Protein AF-A0A957SZI8-F1 (afdb_monomer_lite)

Secondary structure (DSSP, 8-state):
-----EEEEEEESSSTT-S-THHHHHHTT-EEEEEEEEEESSSS-EEEEEEEEEEEE-TTSPEEEEEEEEEEE-SSTT--GGG-EEEEEEEE---SSHHHHHHHHHHHHHHHHH-S--PPPPP-

Structure (mmCIF, N/CA/C/O backbone):
data_AF-A0A957SZI8-F1
#
_entry.id   AF-A0A957SZI8-F1
#
loop_
_atom_site.group_PDB
_atom_site.id
_atom_site.type_symbol
_atom_site.label_atom_id
_atom_site.label_alt_id
_atom_site.label_comp_id
_atom_site.label_asym_id
_atom_site.label_entity_id
_atom_site.label_seq_id
_atom_site.pdbx_PDB_ins_code
_atom_site.Cartn_x
_atom_site.Cartn_y
_atom_site.Cartn_z
_atom_site.occupancy
_atom_site.B_iso_or_equiv
_atom_site.auth_seq_id
_atom_site.auth_comp_id
_atom_site.auth_asym_id
_atom_site.auth_atom_id
_atom_site.pdbx_PDB_model_num
ATOM 1 N N . SER A 1 1 ? -10.529 20.503 0.830 1.00 52.84 1 SER A N 1
ATOM 2 C CA . SER A 1 1 ? -10.240 19.179 0.240 1.00 52.84 1 SER A CA 1
ATOM 3 C C . SER A 1 1 ? -10.681 18.130 1.240 1.00 52.84 1 SER A C 1
ATOM 5 O O . SER A 1 1 ? -10.492 18.381 2.422 1.00 52.84 1 SER A O 1
ATOM 7 N N . GLY A 1 2 ? -11.320 17.039 0.815 1.00 77.50 2 GLY A N 1
ATOM 8 C CA . GLY A 1 2 ? -11.700 15.944 1.721 1.00 77.50 2 GLY A CA 1
ATOM 9 C C . GLY A 1 2 ? -10.587 14.904 1.853 1.00 77.50 2 GLY A C 1
ATOM 10 O O . GLY A 1 2 ? -9.732 14.819 0.972 1.00 77.50 2 GLY A O 1
ATOM 11 N N . GLU A 1 3 ? -10.612 14.130 2.934 1.00 85.00 3 GLU A N 1
ATOM 12 C CA . GLU A 1 3 ? -9.768 12.943 3.099 1.00 85.00 3 GLU A CA 1
ATOM 13 C C . GLU A 1 3 ? -10.316 11.785 2.257 1.00 85.00 3 GLU A C 1
ATOM 15 O O . GLU A 1 3 ? -11.531 11.635 2.110 1.00 85.00 3 GLU A O 1
ATOM 20 N N . TYR A 1 4 ? -9.428 10.982 1.673 1.00 90.94 4 TYR A N 1
ATOM 21 C CA . TYR A 1 4 ? -9.805 9.855 0.825 1.00 90.94 4 TYR A CA 1
ATOM 22 C C . TYR A 1 4 ? -8.779 8.723 0.914 1.00 90.94 4 TYR A C 1
ATOM 24 O O . TYR A 1 4 ? -7.578 8.956 1.052 1.00 90.94 4 TYR A O 1
ATOM 32 N N . ILE A 1 5 ? -9.266 7.491 0.768 1.00 95.12 5 ILE A N 1
ATOM 33 C CA . ILE A 1 5 ? -8.459 6.282 0.587 1.00 95.12 5 ILE A CA 1
ATOM 34 C C . ILE A 1 5 ? -8.881 5.654 -0.740 1.00 95.12 5 ILE A C 1
ATOM 36 O O . ILE A 1 5 ? -10.071 5.476 -1.004 1.00 95.12 5 ILE A O 1
ATOM 40 N N . TRP A 1 6 ? -7.908 5.304 -1.574 1.00 96.31 6 TRP A N 1
ATOM 41 C CA . TRP A 1 6 ? -8.126 4.566 -2.813 1.00 96.31 6 TRP A CA 1
ATOM 42 C C . TRP A 1 6 ? -7.927 3.075 -2.574 1.00 96.31 6 TRP A C 1
ATOM 44 O O . TRP A 1 6 ? -6.847 2.669 -2.154 1.00 96.31 6 TRP A O 1
ATOM 54 N N . LEU A 1 7 ? -8.938 2.265 -2.893 1.00 96.19 7 LEU A N 1
ATOM 55 C CA . LEU A 1 7 ? -8.818 0.811 -2.980 1.00 96.19 7 LEU A CA 1
ATOM 56 C C . LEU A 1 7 ? -8.615 0.406 -4.442 1.00 96.19 7 LEU A C 1
ATOM 58 O O . LEU A 1 7 ? -9.491 0.626 -5.279 1.00 96.19 7 LEU A O 1
ATOM 62 N N . SER A 1 8 ? -7.492 -0.244 -4.729 1.00 94.44 8 SER A N 1
ATOM 63 C CA . SER A 1 8 ? -7.217 -0.859 -6.029 1.00 94.44 8 SER A CA 1
ATOM 64 C C . SER A 1 8 ? -7.128 -2.369 -5.874 1.00 94.44 8 SER A C 1
ATOM 66 O O . SER A 1 8 ? -6.430 -2.849 -4.986 1.00 94.44 8 SER A O 1
ATOM 68 N N . MET A 1 9 ? -7.797 -3.119 -6.751 1.00 94.44 9 MET A N 1
ATOM 69 C CA . MET A 1 9 ? -7.810 -4.585 -6.746 1.00 94.44 9 MET A CA 1
ATOM 70 C C . MET A 1 9 ? -7.471 -5.128 -8.132 1.00 94.44 9 MET A C 1
ATOM 72 O O . MET A 1 9 ? -8.033 -4.693 -9.135 1.00 94.44 9 MET A O 1
ATOM 76 N N . ILE A 1 10 ? -6.565 -6.098 -8.183 1.00 91.88 10 ILE A N 1
ATOM 77 C CA . ILE A 1 10 ? -6.091 -6.746 -9.403 1.00 91.88 10 ILE A CA 1
ATOM 78 C C . ILE A 1 10 ? -6.113 -8.253 -9.166 1.00 91.88 10 ILE A C 1
ATOM 80 O O . ILE A 1 10 ? -5.428 -8.761 -8.283 1.00 91.88 10 ILE A O 1
ATOM 84 N N . GLY A 1 11 ? -6.898 -8.971 -9.964 1.00 93.69 11 GLY A N 1
ATOM 85 C CA . GLY A 1 11 ? -6.934 -10.431 -9.976 1.00 93.69 11 GLY A CA 1
ATOM 86 C C . GLY A 1 11 ? -6.268 -10.983 -11.231 1.00 93.69 11 GLY A C 1
ATOM 87 O O . GLY A 1 11 ? -6.378 -10.397 -12.308 1.00 93.69 11 GLY A O 1
ATOM 88 N N . GLY A 1 12 ? -5.589 -12.120 -11.121 1.00 92.12 12 GLY A N 1
ATOM 89 C CA . GLY A 1 12 ? -4.927 -12.723 -12.274 1.00 92.12 12 GLY A CA 1
ATOM 90 C C . GLY A 1 12 ? -4.367 -14.110 -12.003 1.00 92.12 12 GLY A C 1
ATOM 91 O O . GLY A 1 12 ? -4.424 -14.611 -10.885 1.00 92.12 12 GLY A O 1
ATOM 92 N N . ARG A 1 13 ? -3.834 -14.732 -13.060 1.00 91.62 13 ARG A N 1
ATOM 93 C CA . ARG A 1 13 ? -3.179 -16.057 -13.027 1.00 91.62 13 ARG A CA 1
ATOM 94 C C . ARG A 1 13 ? -1.748 -16.047 -13.584 1.00 91.62 13 ARG A C 1
ATOM 96 O O . ARG A 1 13 ? -1.158 -17.092 -13.832 1.00 91.62 13 ARG A O 1
ATOM 103 N N . SER A 1 14 ? -1.198 -14.860 -13.825 1.00 84.06 14 SER A N 1
ATOM 104 C CA . SER A 1 14 ? 0.147 -14.635 -14.369 1.00 84.06 14 SER A CA 1
ATOM 105 C C . SER A 1 14 ? 0.928 -13.717 -13.443 1.00 84.06 14 SER A C 1
ATOM 107 O O . SER A 1 14 ? 0.315 -12.831 -12.865 1.00 84.06 14 SER A O 1
ATOM 109 N N . SER A 1 15 ? 2.252 -13.843 -13.367 1.00 76.44 15 SER A N 1
ATOM 110 C CA . SER A 1 15 ? 3.100 -13.056 -12.453 1.00 76.44 15 SER A CA 1
ATOM 111 C C . SER A 1 15 ? 3.264 -11.574 -12.808 1.00 76.44 15 SER A C 1
ATOM 113 O O . SER A 1 15 ? 3.593 -10.791 -11.928 1.00 76.44 15 SER A O 1
ATOM 115 N N . GLN A 1 16 ? 3.047 -11.175 -14.066 1.00 75.56 16 GLN A N 1
ATOM 116 C CA . GLN A 1 16 ? 3.336 -9.820 -14.569 1.00 75.56 16 GLN A CA 1
ATOM 117 C C . GLN A 1 16 ? 2.833 -8.658 -13.675 1.00 75.56 16 GLN A C 1
ATOM 119 O O . GLN A 1 16 ? 3.644 -7.797 -13.328 1.00 75.56 16 GLN A O 1
ATOM 124 N N . PRO A 1 17 ? 1.558 -8.617 -13.234 1.00 72.38 17 PRO A N 1
ATOM 125 C CA . PRO A 1 17 ? 1.068 -7.536 -12.375 1.00 72.38 17 PRO A CA 1
ATOM 126 C C . PRO A 1 17 ? 1.393 -7.722 -10.879 1.00 72.38 17 PRO A C 1
ATOM 128 O O . PRO A 1 17 ? 1.034 -6.865 -10.079 1.00 72.38 17 PRO A O 1
ATOM 131 N N . PHE A 1 18 ? 2.044 -8.823 -10.488 1.00 78.69 18 PHE A N 1
ATOM 132 C CA . PHE A 1 18 ? 2.297 -9.201 -9.092 1.00 78.69 18 PHE A CA 1
ATOM 133 C C . PHE A 1 18 ? 3.800 -9.222 -8.791 1.00 78.69 18 PHE A C 1
ATOM 135 O O . PHE A 1 18 ? 4.364 -10.255 -8.428 1.00 78.69 18 PHE A O 1
ATOM 142 N N . HIS A 1 19 ? 4.455 -8.081 -8.989 1.00 76.94 19 HIS A N 1
ATOM 143 C CA . HIS A 1 19 ? 5.851 -7.861 -8.616 1.00 76.94 19 HIS A CA 1
ATOM 144 C C . HIS A 1 19 ? 5.944 -7.013 -7.342 1.00 76.94 19 HIS A C 1
ATOM 146 O O . HIS A 1 19 ? 4.966 -6.390 -6.930 1.00 76.94 19 HIS A O 1
ATOM 152 N N . ALA A 1 20 ? 7.112 -7.026 -6.700 1.00 82.31 20 ALA A N 1
ATOM 153 C CA . ALA A 1 20 ? 7.347 -6.255 -5.487 1.00 82.31 20 ALA A CA 1
ATOM 154 C C . ALA A 1 20 ? 7.197 -4.743 -5.765 1.00 82.31 20 ALA A C 1
ATOM 156 O O . ALA A 1 20 ? 7.553 -4.285 -6.855 1.00 82.31 20 ALA A O 1
ATOM 157 N N . PRO A 1 21 ? 6.600 -3.978 -4.832 1.00 82.94 21 PRO A N 1
ATOM 158 C CA . PRO A 1 21 ? 6.202 -2.601 -5.104 1.00 82.94 21 PRO A CA 1
ATOM 159 C C . PRO A 1 21 ? 7.400 -1.680 -5.352 1.00 82.94 21 PRO A C 1
ATOM 161 O O . PRO A 1 21 ? 7.310 -0.825 -6.225 1.00 82.94 21 PRO A O 1
ATOM 164 N N . ASP A 1 22 ? 8.512 -1.894 -4.650 1.00 85.44 22 ASP A N 1
ATOM 165 C CA . ASP A 1 22 ? 9.782 -1.161 -4.754 1.00 85.44 22 ASP A CA 1
ATOM 166 C C . ASP A 1 22 ? 10.269 -0.956 -6.194 1.00 85.44 22 ASP A C 1
ATOM 168 O O . ASP A 1 22 ? 10.670 0.151 -6.546 1.00 85.44 22 ASP A O 1
ATOM 172 N N . ILE A 1 23 ? 10.119 -1.959 -7.064 1.00 85.12 23 ILE A N 1
ATOM 173 C CA . ILE A 1 23 ? 10.571 -1.903 -8.465 1.00 85.12 23 ILE A CA 1
ATOM 174 C C . ILE A 1 23 ? 10.015 -0.679 -9.212 1.00 85.12 23 ILE A C 1
ATOM 176 O O . ILE A 1 23 ? 10.744 -0.019 -9.954 1.00 85.12 23 ILE A O 1
ATOM 180 N N . CYS A 1 24 ? 8.727 -0.360 -9.038 1.00 85.69 24 CYS A N 1
ATOM 181 C CA . CYS A 1 24 ? 8.117 0.794 -9.706 1.00 85.69 24 CYS A CA 1
ATOM 182 C C . CYS A 1 24 ? 8.575 2.128 -9.111 1.00 85.69 24 CYS A C 1
ATOM 184 O O . CYS A 1 24 ? 8.652 3.121 -9.832 1.00 85.69 24 CYS A O 1
ATOM 186 N N . TYR A 1 25 ? 8.857 2.154 -7.810 1.00 91.31 25 TYR A N 1
ATOM 187 C CA . TYR A 1 25 ? 9.282 3.359 -7.104 1.00 91.31 25 TYR A CA 1
ATOM 188 C C . TYR A 1 25 ? 10.734 3.699 -7.429 1.00 91.31 25 TYR A C 1
ATOM 190 O O . TYR A 1 25 ? 11.019 4.850 -7.758 1.00 91.31 25 TYR A O 1
ATOM 198 N N . ASP A 1 26 ? 11.613 2.696 -7.443 1.00 89.69 26 ASP A N 1
ATOM 199 C CA . ASP A 1 26 ? 13.009 2.828 -7.866 1.00 89.69 26 ASP A CA 1
ATOM 200 C C . ASP A 1 26 ? 13.103 3.348 -9.304 1.00 89.69 26 ASP A C 1
ATOM 202 O O . ASP A 1 26 ? 13.826 4.304 -9.585 1.00 89.69 26 ASP A O 1
ATOM 206 N N . ALA A 1 27 ? 12.337 2.742 -10.219 1.00 89.62 27 ALA A N 1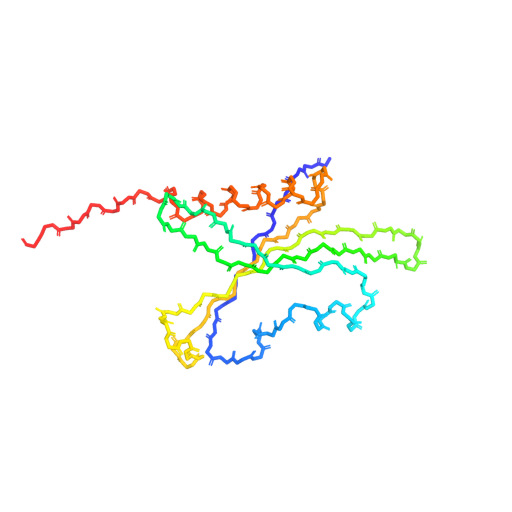
ATOM 207 C CA . ALA A 1 27 ? 12.363 3.091 -11.638 1.00 89.62 27 ALA A CA 1
ATOM 208 C C . ALA A 1 27 ? 11.912 4.535 -11.915 1.00 89.62 27 ALA A C 1
ATOM 210 O O . ALA A 1 27 ? 12.385 5.149 -12.870 1.00 89.62 27 ALA A O 1
ATOM 211 N N . ASP A 1 28 ? 11.013 5.075 -11.087 1.00 89.69 28 ASP A N 1
ATOM 212 C CA . ASP A 1 28 ? 10.497 6.441 -11.203 1.00 89.69 28 ASP A CA 1
ATOM 213 C C . ASP A 1 28 ? 11.177 7.420 -10.217 1.00 89.69 28 ASP A C 1
ATOM 215 O O . ASP A 1 28 ? 10.751 8.565 -10.072 1.00 89.69 28 ASP A O 1
ATOM 219 N N . GLY A 1 29 ? 12.257 7.008 -9.543 1.00 91.88 29 GLY A N 1
ATOM 220 C CA . GLY A 1 29 ? 13.083 7.884 -8.703 1.00 91.88 29 GLY A CA 1
ATOM 221 C C . GLY A 1 29 ? 12.424 8.356 -7.403 1.00 91.88 29 GLY A C 1
ATOM 222 O O . GLY A 1 29 ? 12.796 9.404 -6.872 1.00 91.88 29 GLY A O 1
ATOM 223 N N . TRP A 1 30 ? 11.445 7.615 -6.888 1.00 95.62 30 TRP A N 1
ATOM 224 C CA . TRP A 1 30 ? 10.865 7.883 -5.573 1.00 95.62 30 TRP A CA 1
ATOM 225 C C . TRP A 1 30 ? 11.847 7.517 -4.462 1.00 95.62 30 TRP A C 1
ATOM 227 O O . TRP A 1 30 ? 12.636 6.584 -4.589 1.00 95.62 30 TRP A O 1
ATOM 237 N N . GLN A 1 31 ? 11.762 8.227 -3.343 1.00 95.31 31 GLN A N 1
ATOM 238 C CA . GLN A 1 31 ? 12.360 7.794 -2.084 1.00 95.31 31 GLN A CA 1
ATOM 239 C C . GLN A 1 31 ? 11.274 7.137 -1.242 1.00 95.31 31 GLN A C 1
ATOM 241 O O . GLN A 1 31 ? 10.144 7.630 -1.208 1.00 95.31 31 GLN A O 1
ATOM 246 N N . TYR A 1 32 ? 11.588 6.032 -0.572 1.00 95.94 32 TYR A N 1
ATOM 247 C CA . TYR A 1 32 ? 10.588 5.327 0.216 1.00 95.94 32 TYR A CA 1
ATOM 248 C C . TYR A 1 32 ? 11.166 4.561 1.400 1.00 95.94 32 TYR A C 1
ATOM 250 O O . TYR A 1 32 ? 12.314 4.121 1.395 1.00 95.94 32 TYR A O 1
ATOM 258 N N . ASN A 1 33 ? 10.305 4.361 2.394 1.00 95.06 33 ASN A N 1
ATOM 259 C CA . ASN A 1 33 ? 10.458 3.354 3.430 1.00 95.06 33 ASN A CA 1
ATOM 260 C C . ASN A 1 33 ? 9.544 2.180 3.083 1.00 95.06 33 ASN A C 1
ATOM 262 O O . ASN A 1 33 ? 8.367 2.383 2.789 1.00 95.06 33 ASN A O 1
ATOM 266 N N . LEU A 1 34 ? 10.078 0.961 3.122 1.00 94.50 34 LEU A N 1
ATOM 267 C CA . LEU A 1 34 ? 9.330 -0.272 2.885 1.00 94.50 34 LEU A CA 1
ATOM 268 C C . LEU A 1 34 ? 9.397 -1.141 4.136 1.00 94.50 34 LEU A C 1
ATOM 270 O O . LEU A 1 34 ? 10.471 -1.383 4.688 1.00 94.50 34 LEU A O 1
ATOM 274 N N . GLY A 1 35 ? 8.249 -1.654 4.550 1.00 92.81 35 GLY A N 1
ATOM 275 C CA . GLY A 1 35 ? 8.153 -2.591 5.652 1.00 92.81 35 GLY A CA 1
ATOM 276 C C . GLY A 1 35 ? 7.056 -3.617 5.434 1.00 92.81 35 GLY A C 1
ATOM 277 O O . GLY A 1 35 ? 6.343 -3.629 4.432 1.00 92.81 35 GLY A O 1
ATOM 278 N N . SER A 1 36 ? 6.918 -4.501 6.411 1.00 91.06 36 SER A N 1
ATOM 279 C CA . SER A 1 36 ? 5.795 -5.427 6.487 1.00 91.06 36 SER A 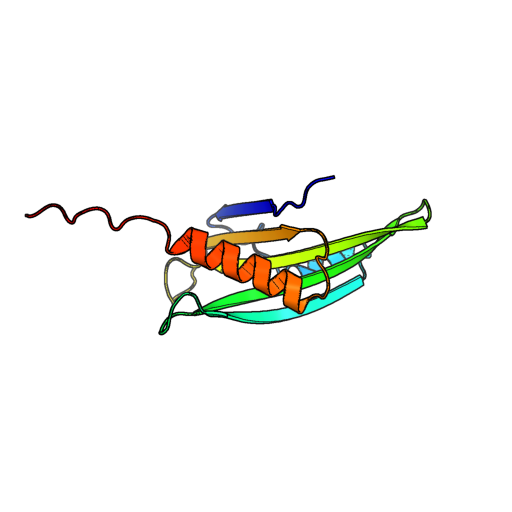CA 1
ATOM 280 C C . SER A 1 36 ? 5.239 -5.402 7.897 1.00 91.06 36 SER A C 1
ATOM 282 O O . SER A 1 36 ? 5.998 -5.253 8.857 1.00 91.06 36 SER A O 1
ATOM 284 N N . TYR A 1 37 ? 3.922 -5.503 8.022 1.00 81.38 37 TYR A N 1
ATOM 285 C C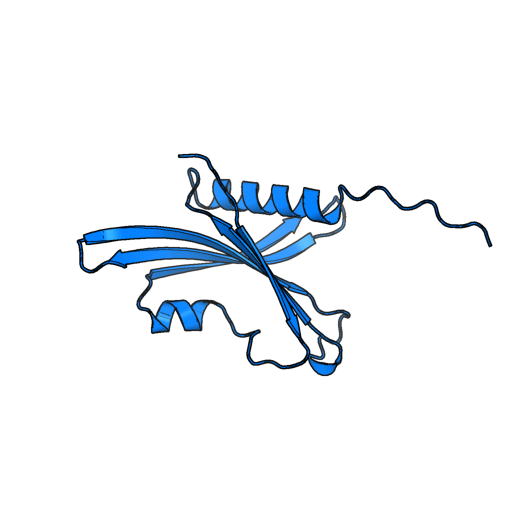A . TYR A 1 37 ? 3.263 -5.521 9.321 1.00 81.38 37 TYR A CA 1
ATOM 286 C C . TYR A 1 37 ? 1.982 -6.365 9.251 1.00 81.38 37 TYR A C 1
ATOM 288 O O . TYR A 1 37 ? 1.256 -6.274 8.253 1.00 81.38 37 TYR A O 1
ATOM 296 N N . PRO A 1 38 ? 1.701 -7.213 10.259 1.00 89.00 38 PRO A N 1
ATOM 297 C CA . PRO A 1 38 ? 0.434 -7.926 10.346 1.00 89.00 38 PRO A CA 1
ATOM 298 C C . PRO A 1 38 ? -0.689 -6.988 10.789 1.00 89.00 38 PRO A C 1
ATOM 300 O O . PRO A 1 38 ? -0.581 -6.313 11.805 1.00 89.00 38 PRO A O 1
ATOM 303 N N . ILE A 1 39 ? -1.808 -6.995 10.078 1.00 86.88 39 ILE A N 1
ATOM 304 C CA . ILE A 1 39 ? -3.040 -6.349 10.532 1.00 86.88 39 ILE A CA 1
ATOM 305 C C . ILE A 1 39 ? -3.931 -7.393 11.179 1.00 86.88 39 ILE A C 1
ATOM 307 O O . ILE A 1 39 ? -4.328 -8.350 10.517 1.00 86.88 39 ILE A O 1
ATOM 311 N N . ALA A 1 40 ? -4.298 -7.171 12.438 1.00 85.88 40 ALA A N 1
ATOM 312 C CA . ALA A 1 40 ? -5.323 -7.965 13.097 1.00 85.88 40 ALA A CA 1
ATOM 313 C C . ALA A 1 40 ? -6.681 -7.746 12.413 1.00 85.88 40 ALA A C 1
ATOM 315 O O . ALA A 1 40 ? -7.213 -6.627 12.384 1.00 85.88 40 ALA A O 1
ATOM 316 N N . LEU A 1 41 ? -7.214 -8.829 11.858 1.00 83.44 41 LEU A N 1
ATOM 317 C CA . LEU A 1 41 ? -8.529 -8.900 11.238 1.00 83.44 41 LEU A CA 1
ATOM 318 C C . LEU A 1 41 ? -9.606 -9.115 12.312 1.00 83.44 41 LEU A C 1
ATOM 320 O O . LEU A 1 41 ? -10.581 -8.370 12.361 1.00 83.44 41 LEU A O 1
ATOM 324 N N . ASP A 1 42 ? -9.356 -10.056 13.218 1.00 82.56 42 ASP A N 1
ATOM 325 C CA . ASP A 1 42 ? -10.106 -10.308 14.449 1.00 82.56 42 ASP A CA 1
ATOM 326 C C . ASP A 1 42 ? -9.130 -10.776 15.556 1.00 82.56 42 ASP A C 1
ATOM 328 O O . ASP A 1 42 ? -7.934 -10.482 15.482 1.00 82.56 42 ASP A O 1
ATOM 332 N N . GLU A 1 43 ? -9.624 -11.442 16.603 1.00 81.19 43 GLU A N 1
ATOM 333 C CA . GLU A 1 43 ? -8.797 -11.927 17.720 1.00 81.19 43 GLU A CA 1
ATOM 334 C C . GLU A 1 43 ? -7.831 -13.061 17.328 1.00 81.19 43 GLU A C 1
ATOM 336 O O . GLU A 1 43 ? -6.785 -13.217 17.957 1.00 81.19 43 GLU A O 1
ATOM 341 N N . GLU A 1 44 ? -8.149 -13.836 16.289 1.00 85.88 44 GLU A N 1
ATOM 342 C CA . GLU A 1 44 ? -7.410 -15.045 15.898 1.00 85.88 44 GLU A CA 1
ATOM 343 C C . GLU A 1 44 ? -6.716 -14.902 14.537 1.00 85.88 44 GLU A C 1
ATOM 345 O O . GLU A 1 44 ? -5.700 -15.550 14.270 1.00 85.88 44 GLU A O 1
ATOM 350 N N . HIS A 1 45 ? -7.232 -14.034 13.670 1.00 84.31 45 HIS A N 1
ATOM 351 C CA . HIS A 1 45 ? -6.791 -13.898 12.293 1.00 84.31 45 HIS A CA 1
ATOM 352 C C . HIS A 1 45 ? -6.042 -12.590 12.069 1.00 84.31 45 HIS A C 1
ATOM 354 O O . HIS A 1 45 ? -6.418 -11.512 12.533 1.00 84.31 45 HIS A O 1
ATOM 360 N N . SER A 1 46 ? -4.972 -12.670 11.283 1.00 89.50 46 SER A N 1
ATOM 361 C CA . SER A 1 46 ? -4.211 -11.508 10.839 1.00 89.50 46 SER A CA 1
ATOM 362 C C . SER A 1 46 ? -3.902 -11.596 9.357 1.00 89.50 46 SER A C 1
ATOM 364 O O . SER A 1 46 ? -3.633 -12.672 8.820 1.00 89.50 46 SER A O 1
ATOM 366 N N . LEU A 1 47 ? -3.896 -10.441 8.703 1.00 89.00 47 LEU A N 1
ATOM 367 C CA . LEU A 1 47 ? -3.490 -10.299 7.322 1.00 89.00 47 LEU A CA 1
ATOM 368 C C . LEU A 1 47 ? -2.121 -9.629 7.249 1.00 89.00 47 LEU A C 1
ATOM 370 O O . LEU A 1 47 ? -1.942 -8.499 7.695 1.00 89.00 47 LEU A O 1
ATOM 374 N N . PHE A 1 48 ? -1.153 -10.322 6.658 1.00 89.88 48 PHE A N 1
ATOM 375 C CA . PHE A 1 48 ? 0.168 -9.757 6.410 1.00 89.88 48 PHE A CA 1
ATOM 376 C C . PHE A 1 48 ? 0.157 -8.938 5.124 1.00 89.88 48 PHE A C 1
ATOM 378 O O . PHE A 1 48 ? -0.209 -9.444 4.061 1.00 89.88 48 PHE A O 1
ATOM 385 N N . GLY A 1 49 ? 0.599 -7.688 5.223 1.00 91.62 49 GLY A N 1
ATOM 386 C CA . GLY A 1 49 ? 0.804 -6.820 4.073 1.00 91.62 49 GLY A CA 1
ATOM 387 C C . GLY A 1 49 ? 2.195 -6.197 4.062 1.00 91.62 49 GLY A C 1
ATOM 388 O O . GLY A 1 49 ? 2.906 -6.185 5.072 1.00 91.62 49 GLY A O 1
ATOM 389 N N . LEU A 1 50 ? 2.552 -5.645 2.907 1.00 94.56 50 LEU A N 1
ATOM 390 C CA . LEU A 1 50 ? 3.712 -4.776 2.733 1.00 94.56 50 LEU A CA 1
ATOM 391 C C . LEU A 1 50 ? 3.234 -3.332 2.738 1.00 94.56 50 LEU A C 1
ATOM 393 O O . LEU A 1 50 ? 2.337 -2.992 1.970 1.00 94.56 50 LEU A O 1
ATOM 397 N N . TRP A 1 51 ? 3.832 -2.481 3.556 1.00 94.50 51 TRP A N 1
ATOM 398 C CA . TRP A 1 51 ? 3.531 -1.057 3.540 1.00 94.50 51 TRP A CA 1
ATOM 399 C C . TRP A 1 51 ? 4.702 -0.271 2.971 1.00 94.50 51 TRP A C 1
ATOM 401 O O . TRP A 1 51 ? 5.859 -0.648 3.145 1.00 94.50 51 TRP A O 1
ATOM 411 N N . LEU A 1 52 ? 4.385 0.826 2.298 1.00 95.56 52 LEU A N 1
ATOM 412 C CA . LEU A 1 52 ? 5.352 1.715 1.686 1.00 95.56 52 LEU A CA 1
ATOM 413 C C . LEU A 1 52 ? 4.946 3.163 1.970 1.00 95.56 52 LEU A C 1
ATOM 415 O O . LEU A 1 52 ? 3.836 3.572 1.633 1.00 95.56 52 LEU A O 1
ATOM 419 N N . GLU A 1 53 ? 5.834 3.931 2.592 1.00 96.12 53 GLU A N 1
ATOM 420 C CA . GLU A 1 53 ? 5.748 5.394 2.655 1.00 96.12 53 GLU A CA 1
ATOM 421 C C . GLU A 1 53 ? 6.674 5.943 1.577 1.00 96.12 53 GLU A C 1
ATOM 423 O O . GLU A 1 53 ? 7.866 5.650 1.600 1.00 96.12 53 GLU A O 1
ATOM 428 N N . ALA A 1 54 ? 6.138 6.718 0.640 1.00 96.19 54 ALA A N 1
ATOM 429 C CA . ALA A 1 54 ? 6.892 7.244 -0.488 1.00 96.19 54 ALA A CA 1
ATOM 430 C C . ALA A 1 54 ? 6.795 8.760 -0.562 1.00 96.19 54 ALA A C 1
ATOM 432 O O . ALA A 1 54 ? 5.727 9.339 -0.349 1.00 96.19 54 ALA A O 1
ATOM 433 N N . ASN A 1 55 ? 7.898 9.384 -0.962 1.00 96.12 55 ASN A N 1
ATOM 434 C CA . ASN A 1 55 ? 7.936 10.782 -1.341 1.00 96.12 55 ASN A CA 1
ATOM 435 C C . ASN A 1 55 ? 8.746 10.999 -2.626 1.00 96.12 55 ASN A C 1
ATOM 437 O O . ASN A 1 55 ? 9.656 10.234 -2.959 1.00 96.12 55 ASN A O 1
ATOM 441 N N . LYS A 1 56 ? 8.385 12.044 -3.368 1.00 95.25 56 LYS A N 1
ATOM 442 C CA . LYS A 1 56 ? 9.094 12.474 -4.574 1.00 95.25 56 LYS A CA 1
ATOM 443 C C . LYS A 1 56 ? 8.970 13.976 -4.738 1.00 95.25 56 LYS A C 1
ATOM 445 O O . LYS A 1 56 ? 7.867 14.516 -4.706 1.00 95.25 56 LYS A O 1
ATOM 450 N N . THR A 1 57 ? 10.100 14.636 -4.964 1.00 94.56 57 THR A N 1
ATOM 451 C CA . THR A 1 57 ? 10.123 16.034 -5.395 1.00 94.56 57 THR A CA 1
ATOM 452 C C . THR A 1 57 ? 9.993 16.087 -6.912 1.00 94.56 57 THR A C 1
ATOM 454 O O . THR A 1 57 ? 10.780 15.480 -7.638 1.00 94.56 57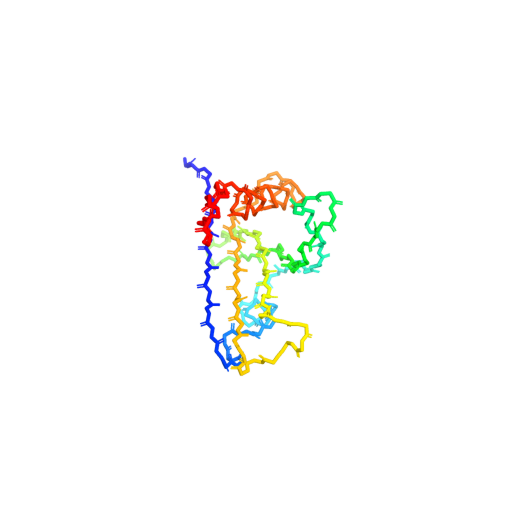 THR A O 1
ATOM 457 N N . THR A 1 58 ? 8.978 16.783 -7.400 1.00 92.19 58 THR A N 1
ATOM 458 C CA . THR A 1 58 ? 8.717 16.993 -8.826 1.00 92.19 58 THR A CA 1
ATOM 459 C C . THR A 1 58 ? 9.588 18.117 -9.387 1.00 92.19 58 THR A C 1
ATOM 461 O O . THR A 1 58 ? 10.200 18.892 -8.653 1.00 92.19 58 THR A O 1
ATOM 464 N N . GLU A 1 59 ? 9.635 18.248 -10.714 1.00 91.88 59 GLU A N 1
ATOM 465 C CA . GLU A 1 59 ? 10.471 19.251 -11.396 1.00 91.88 59 GLU A CA 1
ATOM 466 C C . GLU A 1 59 ? 10.113 20.704 -11.034 1.00 91.88 59 GLU A C 1
ATOM 468 O O . GLU A 1 59 ? 10.971 21.583 -11.064 1.00 91.88 59 GLU A O 1
ATOM 473 N N . ASN A 1 60 ? 8.858 20.963 -10.656 1.00 94.06 60 ASN A N 1
ATOM 474 C CA . ASN A 1 60 ? 8.388 22.267 -10.171 1.00 94.06 60 ASN A CA 1
ATOM 475 C C . ASN A 1 60 ? 8.696 22.514 -8.675 1.00 94.06 60 ASN A C 1
ATOM 477 O O . ASN A 1 60 ? 8.316 23.561 -8.153 1.00 94.06 60 ASN A O 1
ATOM 481 N N . GLY A 1 61 ? 9.369 21.581 -7.993 1.00 92.12 61 GLY A N 1
ATOM 482 C CA . GLY A 1 61 ? 9.743 21.680 -6.580 1.00 92.12 61 GLY A CA 1
ATOM 483 C C . GLY A 1 61 ? 8.643 21.296 -5.584 1.00 92.12 61 GLY A C 1
ATOM 484 O O . GLY A 1 61 ? 8.823 21.504 -4.387 1.00 92.12 61 GLY A O 1
ATOM 485 N N . GLU A 1 62 ? 7.513 20.756 -6.045 1.00 94.06 62 GLU A N 1
ATOM 486 C CA . GLU A 1 62 ? 6.466 20.215 -5.172 1.00 94.06 62 GLU A CA 1
ATOM 487 C C . GLU A 1 62 ? 6.884 18.842 -4.623 1.00 94.06 62 GLU A C 1
ATOM 489 O O . GLU A 1 62 ? 7.486 18.032 -5.325 1.00 94.06 62 GLU A O 1
ATOM 494 N N . THR A 1 63 ? 6.573 18.563 -3.357 1.00 92.38 63 THR A N 1
ATOM 495 C CA . THR A 1 63 ? 6.781 17.231 -2.778 1.00 92.38 63 THR A CA 1
ATOM 496 C C . THR A 1 63 ? 5.464 16.475 -2.792 1.00 92.38 63 THR A C 1
ATOM 498 O O . THR A 1 63 ? 4.505 16.866 -2.129 1.00 92.38 63 THR A O 1
ATOM 501 N N . LEU A 1 64 ? 5.434 15.369 -3.528 1.00 93.31 64 LEU A N 1
ATOM 502 C CA . LEU A 1 64 ? 4.355 14.394 -3.484 1.00 93.31 64 LEU A CA 1
ATOM 503 C C . LEU A 1 64 ? 4.656 13.384 -2.381 1.00 93.31 64 LEU A C 1
ATOM 505 O O . LEU A 1 64 ? 5.765 12.857 -2.333 1.00 93.31 64 LEU A O 1
ATOM 509 N N . GLU A 1 65 ? 3.671 13.084 -1.539 1.00 94.88 65 GLU A N 1
ATOM 510 C CA . GLU A 1 65 ? 3.768 12.057 -0.498 1.00 94.88 65 GLU A CA 1
ATOM 511 C C . GLU A 1 65 ? 2.550 11.138 -0.550 1.00 94.88 65 GLU A C 1
ATOM 513 O O . GLU A 1 65 ? 1.417 11.596 -0.734 1.00 94.88 65 GLU A O 1
ATOM 518 N N . HIS A 1 66 ? 2.766 9.843 -0.347 1.00 95.94 66 HIS A N 1
ATOM 519 C CA . HIS A 1 66 ? 1.676 8.909 -0.102 1.00 95.94 66 HIS A CA 1
ATOM 520 C C . HIS A 1 66 ? 2.121 7.721 0.747 1.00 95.94 66 HIS A C 1
ATOM 522 O O . HIS A 1 66 ? 3.299 7.366 0.808 1.00 95.94 66 HIS A O 1
ATOM 528 N N . VAL A 1 67 ? 1.136 7.070 1.356 1.00 96.25 67 VAL A N 1
ATOM 529 C CA . VAL A 1 67 ? 1.295 5.783 2.030 1.00 96.25 67 VAL A CA 1
ATOM 530 C C . VAL A 1 67 ? 0.484 4.749 1.263 1.00 96.25 67 VAL A C 1
ATOM 532 O O . VAL A 1 67 ? -0.657 5.005 0.861 1.00 96.25 67 VAL A O 1
ATOM 535 N N . VAL A 1 68 ? 1.077 3.579 1.039 1.00 95.94 68 VAL A N 1
ATOM 536 C CA . VAL A 1 68 ? 0.429 2.457 0.363 1.00 95.94 68 VAL A CA 1
ATOM 537 C C . VAL A 1 68 ? 0.560 1.188 1.184 1.00 95.94 68 VAL A C 1
ATOM 539 O O . VAL A 1 68 ? 1.649 0.858 1.639 1.00 95.94 68 VAL A O 1
ATOM 542 N N . PHE A 1 69 ? -0.529 0.434 1.303 1.00 95.00 69 PHE A N 1
ATOM 543 C CA . PHE A 1 69 ? -0.537 -0.878 1.940 1.00 95.00 69 PHE A CA 1
ATOM 544 C C . PHE A 1 69 ? -0.955 -1.948 0.927 1.00 95.00 69 PHE A C 1
ATOM 546 O O . PHE A 1 69 ? -2.079 -1.918 0.436 1.00 95.00 69 PHE A O 1
ATOM 553 N N . TYR A 1 70 ? -0.046 -2.862 0.589 1.00 94.50 70 TYR A N 1
ATOM 554 C CA . TYR A 1 70 ? -0.196 -3.929 -0.402 1.00 94.50 70 TYR A CA 1
ATOM 555 C C . TYR A 1 70 ? -0.474 -5.285 0.256 1.00 94.50 70 TYR A C 1
ATOM 557 O O . TYR A 1 70 ? 0.212 -5.679 1.201 1.00 94.50 70 TYR A O 1
ATOM 565 N N . PHE A 1 71 ? -1.394 -6.052 -0.326 1.00 92.81 71 PHE A N 1
ATOM 566 C CA . PHE A 1 71 ? -1.762 -7.392 0.130 1.00 92.81 71 PHE A CA 1
ATOM 567 C C . PHE A 1 71 ? -1.839 -8.363 -1.035 1.00 92.81 71 PHE A C 1
ATOM 569 O O . PHE A 1 71 ? -2.538 -8.114 -2.015 1.00 92.81 71 PHE A O 1
ATOM 576 N N . TYR A 1 72 ? -1.168 -9.500 -0.892 1.00 92.19 72 TYR A N 1
ATOM 577 C CA . TYR A 1 72 ? -1.133 -10.561 -1.891 1.00 92.19 72 TYR A CA 1
ATOM 578 C C . TYR A 1 72 ? -1.890 -11.770 -1.354 1.00 92.19 72 TYR A C 1
ATOM 580 O O . TYR A 1 72 ? -1.393 -12.501 -0.497 1.00 92.19 72 TYR A O 1
ATOM 588 N N . LEU A 1 73 ? -3.106 -11.972 -1.850 1.00 91.56 73 LEU A N 1
ATOM 589 C CA . LEU A 1 73 ? -3.978 -13.062 -1.445 1.00 91.56 73 LEU A CA 1
ATOM 590 C C . LEU A 1 73 ? -3.891 -14.202 -2.449 1.00 91.56 73 LEU A C 1
ATOM 592 O O . LEU A 1 73 ? -4.291 -14.066 -3.608 1.00 91.56 73 LEU A O 1
ATOM 596 N N . PHE A 1 74 ? -3.407 -15.344 -1.978 1.00 92.00 74 PHE A N 1
ATOM 597 C CA . PHE A 1 74 ? -3.509 -16.597 -2.708 1.00 92.00 74 PHE A CA 1
ATOM 598 C C . PHE A 1 74 ? -4.757 -17.366 -2.255 1.00 92.00 74 PHE A C 1
ATOM 600 O O . PHE A 1 74 ? -5.106 -17.305 -1.076 1.00 92.00 74 PHE A O 1
ATOM 607 N N . PRO A 1 75 ? -5.401 -18.136 -3.148 1.00 91.62 75 PRO A N 1
ATOM 608 C CA . PRO A 1 75 ? -6.568 -18.950 -2.810 1.00 91.62 75 PRO A CA 1
ATOM 609 C C . PRO A 1 75 ? -6.287 -20.019 -1.750 1.00 91.62 75 PRO A C 1
ATOM 611 O O . PRO A 1 75 ? -7.211 -20.519 -1.119 1.00 91.62 75 PRO A O 1
ATOM 614 N N . ASN A 1 76 ? -5.023 -20.430 -1.617 1.00 90.88 76 ASN A N 1
ATOM 615 C CA . ASN A 1 76 ? -4.598 -21.497 -0.726 1.00 90.88 76 ASN A CA 1
ATOM 616 C C . ASN A 1 76 ? -3.106 -21.364 -0.364 1.00 90.88 76 ASN A C 1
ATOM 618 O 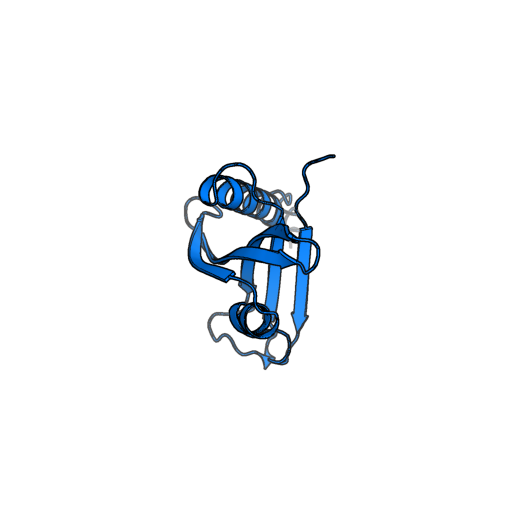O . ASN A 1 76 ? -2.352 -20.587 -0.958 1.00 90.88 76 ASN A O 1
ATOM 622 N N . GLU A 1 77 ? -2.676 -22.173 0.601 1.00 90.38 77 GLU A N 1
ATOM 623 C CA . GLU A 1 77 ? -1.313 -22.197 1.141 1.00 90.38 77 GLU A CA 1
ATOM 624 C C . GLU A 1 77 ? -0.227 -22.603 0.137 1.00 90.38 77 GLU A C 1
ATOM 626 O O . GLU A 1 77 ? 0.937 -22.256 0.324 1.00 90.38 77 GLU A O 1
ATOM 631 N N . THR A 1 78 ? -0.587 -23.289 -0.954 1.00 93.38 78 THR A N 1
ATOM 632 C CA . THR A 1 78 ? 0.391 -23.699 -1.973 1.00 93.38 78 THR A CA 1
ATOM 633 C C . THR A 1 78 ? 0.875 -22.522 -2.818 1.00 93.38 78 THR A C 1
ATOM 635 O O . THR A 1 78 ? 1.907 -22.634 -3.480 1.00 93.38 78 THR A O 1
ATOM 638 N N . ARG A 1 79 ? 0.146 -21.393 -2.784 1.00 90.31 79 ARG A N 1
ATOM 639 C CA . ARG A 1 79 ? 0.496 -20.116 -3.427 1.00 90.31 79 ARG A CA 1
ATOM 640 C C . ARG A 1 79 ? 0.854 -20.250 -4.912 1.00 90.31 79 ARG A C 1
ATOM 642 O O . ARG A 1 79 ? 1.729 -19.557 -5.431 1.00 90.31 79 ARG A O 1
ATOM 649 N N . LYS A 1 80 ? 0.173 -21.151 -5.622 1.00 90.56 80 LYS A N 1
ATOM 650 C CA . LYS A 1 80 ? 0.368 -21.330 -7.063 1.00 90.56 80 LYS A CA 1
ATOM 651 C C . LYS A 1 80 ? -0.323 -20.211 -7.829 1.00 90.56 80 LYS A C 1
ATOM 653 O O . LYS A 1 80 ? -1.539 -20.074 -7.772 1.00 90.56 80 LYS A O 1
ATOM 658 N N . LEU A 1 81 ? 0.440 -19.469 -8.632 1.00 88.56 81 LEU A N 1
ATOM 659 C CA . LEU A 1 81 ? -0.110 -18.419 -9.501 1.00 88.56 81 LEU A CA 1
ATOM 660 C C . LEU A 1 81 ? -1.180 -18.945 -10.469 1.00 88.56 81 LEU A C 1
ATOM 662 O O . LEU A 1 81 ? -2.122 -18.224 -10.783 1.00 88.56 81 LEU A O 1
ATOM 666 N N . SER A 1 82 ? -1.066 -20.204 -10.909 1.00 90.88 82 SER A N 1
ATOM 667 C CA . SER A 1 82 ? -2.063 -20.856 -11.769 1.00 90.88 82 SER A CA 1
ATOM 668 C C . SER A 1 82 ? -3.450 -20.938 -11.133 1.00 90.88 82 SER A C 1
ATOM 670 O O . SER A 1 82 ? -4.453 -20.885 -11.846 1.00 90.88 82 SER A O 1
ATOM 672 N N . ASP A 1 83 ? -3.512 -21.036 -9.804 1.00 92.81 83 ASP A N 1
ATOM 673 C CA . ASP A 1 83 ? -4.767 -21.131 -9.052 1.00 92.81 83 ASP A CA 1
ATOM 674 C C . ASP A 1 83 ? -5.445 -19.755 -8.948 1.00 92.81 83 ASP A C 1
ATOM 676 O O . ASP A 1 83 ? -6.651 -19.655 -8.720 1.00 92.81 83 ASP A O 1
ATOM 680 N N . GLY A 1 84 ? -4.682 -18.694 -9.209 1.00 92.44 84 GLY A N 1
ATOM 681 C CA . GLY A 1 84 ? -5.087 -17.307 -9.098 1.00 92.44 84 GLY A CA 1
ATOM 682 C C . GLY A 1 84 ? -4.365 -16.600 -7.962 1.00 92.44 84 GLY A C 1
ATOM 683 O O . GLY A 1 84 ? -3.826 -17.215 -7.046 1.00 92.44 84 GLY A O 1
ATOM 684 N N . ILE A 1 85 ? -4.355 -15.280 -8.036 1.00 94.25 85 ILE A N 1
ATOM 685 C CA . ILE A 1 85 ? -3.901 -14.391 -6.975 1.00 94.25 85 ILE A CA 1
ATOM 686 C C . ILE A 1 85 ? -4.686 -13.085 -7.093 1.00 94.25 85 ILE A C 1
ATOM 688 O O . ILE A 1 85 ? -5.038 -12.650 -8.197 1.00 94.25 85 ILE A O 1
ATOM 692 N N . VAL A 1 86 ? -4.974 -12.477 -5.949 1.00 93.44 86 VAL A N 1
ATOM 693 C CA . VAL A 1 86 ? -5.497 -11.117 -5.858 1.00 93.44 86 VAL A CA 1
ATOM 694 C C . VAL A 1 86 ? -4.453 -10.251 -5.172 1.00 93.44 86 VAL A C 1
ATOM 696 O O . VAL A 1 86 ? -4.075 -10.516 -4.035 1.00 93.44 86 VAL A O 1
ATOM 699 N N . LEU A 1 87 ? -4.007 -9.205 -5.858 1.00 93.44 87 LEU A N 1
ATOM 700 C CA . LEU A 1 87 ? -3.347 -8.070 -5.230 1.00 93.44 87 LEU A CA 1
ATOM 701 C C . LEU A 1 87 ? -4.411 -7.021 -4.959 1.00 93.44 87 LEU A C 1
ATOM 703 O O . LEU A 1 87 ? -5.094 -6.585 -5.885 1.00 93.44 87 LEU A O 1
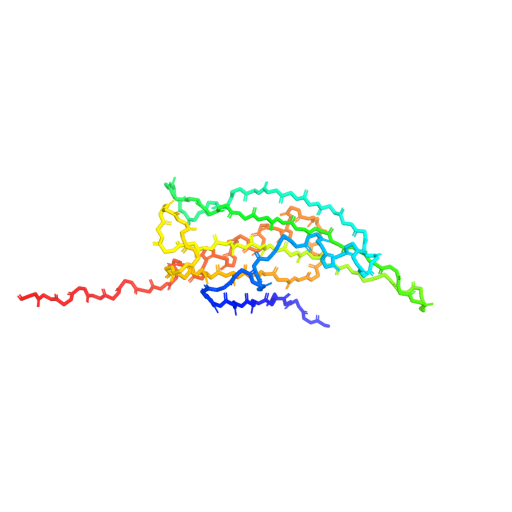ATOM 707 N N . PHE A 1 88 ? -4.521 -6.572 -3.719 1.00 93.81 88 PHE A N 1
ATOM 708 C CA . PHE A 1 88 ? -5.196 -5.315 -3.446 1.00 93.81 88 PHE A CA 1
ATOM 709 C C . PHE A 1 88 ? -4.280 -4.366 -2.692 1.00 93.81 88 PHE A C 1
ATOM 711 O O . PHE A 1 88 ? -3.365 -4.793 -1.985 1.00 93.81 88 PHE A O 1
ATOM 718 N N . LYS A 1 89 ? -4.505 -3.070 -2.884 1.00 95.06 89 LYS A N 1
ATOM 719 C CA . LYS A 1 89 ? -3.777 -2.033 -2.170 1.00 95.06 89 LYS A CA 1
ATOM 720 C C . LYS A 1 89 ? -4.672 -0.881 -1.757 1.00 95.06 89 LYS A C 1
ATOM 722 O O . LYS A 1 89 ? -5.589 -0.520 -2.497 1.00 95.06 89 LYS A O 1
ATOM 727 N N . LEU A 1 90 ? -4.361 -0.310 -0.601 1.00 96.06 90 LEU A N 1
ATOM 728 C CA . LEU A 1 90 ? -4.893 0.970 -0.155 1.00 96.06 90 LEU A CA 1
ATOM 729 C C . LEU A 1 90 ? -3.851 2.054 -0.384 1.00 96.06 90 LEU A C 1
ATOM 731 O O . LEU A 1 90 ? -2.694 1.860 -0.033 1.00 96.06 90 LEU A O 1
ATOM 735 N N . THR A 1 91 ? -4.245 3.177 -0.974 1.00 96.31 91 THR A N 1
ATOM 736 C CA . THR A 1 91 ? -3.374 4.338 -1.196 1.00 96.31 91 THR A CA 1
ATOM 737 C C . THR A 1 91 ? -4.046 5.597 -0.671 1.00 96.31 91 THR A C 1
ATOM 739 O O . THR A 1 91 ? -5.199 5.871 -1.001 1.00 96.31 91 THR A O 1
ATOM 742 N N . SER A 1 92 ? -3.321 6.393 0.104 1.00 96.81 92 SER A N 1
ATOM 743 C CA . SER A 1 92 ? -3.767 7.711 0.567 1.00 96.81 92 SER A CA 1
ATOM 744 C C . SER A 1 92 ? -2.584 8.668 0.676 1.00 96.81 92 SER A C 1
ATOM 746 O O . SER A 1 92 ? -1.428 8.247 0.619 1.00 96.81 92 SER A O 1
ATOM 748 N N . GLY A 1 93 ? -2.869 9.953 0.890 1.00 95.25 93 GLY A N 1
ATOM 749 C CA . GLY A 1 93 ? -1.868 10.851 1.465 1.00 95.25 93 GLY A CA 1
ATOM 750 C C . GLY A 1 93 ? -1.476 10.409 2.882 1.00 95.25 93 GLY A C 1
ATOM 751 O O . GLY A 1 93 ? -2.070 9.484 3.447 1.00 95.25 93 GLY A O 1
ATOM 752 N N . ARG A 1 94 ? -0.476 11.074 3.460 1.00 93.44 94 ARG A N 1
ATOM 753 C CA . ARG A 1 94 ? -0.092 10.867 4.860 1.00 93.44 94 ARG A CA 1
ATOM 754 C C . ARG A 1 94 ? -1.039 11.641 5.786 1.00 93.44 94 ARG A C 1
ATOM 756 O O . ARG A 1 94 ? -1.159 12.858 5.670 1.00 93.44 94 ARG A O 1
ATOM 763 N N . HIS A 1 95 ? -1.703 10.929 6.693 1.00 92.44 95 HIS A N 1
ATOM 764 C CA . HIS A 1 95 ? -2.596 11.473 7.718 1.00 92.44 95 HIS A CA 1
ATOM 765 C C . HIS A 1 95 ? -1.890 11.396 9.075 1.00 92.44 95 HIS A C 1
ATOM 767 O O . HIS A 1 95 ? -1.869 10.339 9.700 1.00 92.44 95 HIS A O 1
ATOM 773 N N . GLY A 1 96 ? -1.275 12.503 9.501 1.00 93.00 96 GLY A N 1
ATOM 774 C CA . GLY A 1 96 ? -0.458 12.522 10.716 1.00 93.00 96 GLY A CA 1
ATOM 775 C C . GLY A 1 96 ? 0.852 11.748 10.529 1.00 93.00 96 GLY A C 1
ATOM 776 O O . GLY A 1 96 ? 1.641 12.087 9.642 1.00 93.00 96 GLY A O 1
ATOM 777 N N . THR A 1 97 ? 1.111 10.733 11.353 1.00 94.12 97 THR A N 1
ATOM 778 C CA . THR A 1 97 ? 2.264 9.831 11.193 1.00 94.12 97 THR A CA 1
ATOM 779 C C . THR A 1 97 ? 1.980 8.684 10.213 1.00 94.12 97 THR A C 1
ATOM 781 O O . THR A 1 97 ? 0.844 8.447 9.786 1.00 94.12 97 THR A O 1
ATOM 784 N N . VAL A 1 98 ? 3.029 7.947 9.830 1.00 92.75 98 VAL A N 1
ATOM 785 C CA . VAL A 1 98 ? 2.878 6.729 9.016 1.00 92.75 98 VAL A CA 1
ATOM 786 C C . VAL A 1 98 ? 2.038 5.704 9.765 1.00 92.75 98 VAL A C 1
ATOM 788 O O . VAL A 1 98 ? 1.125 5.129 9.189 1.00 92.75 98 VAL A O 1
ATOM 791 N N . GLU A 1 99 ? 2.293 5.516 11.056 1.00 92.50 99 GLU A N 1
ATOM 792 C CA . GLU A 1 99 ? 1.578 4.573 11.915 1.00 92.50 99 GLU A CA 1
ATOM 793 C C . GLU A 1 99 ? 0.093 4.924 12.022 1.00 92.50 99 GLU A C 1
ATOM 795 O O . GLU A 1 99 ? -0.749 4.036 11.913 1.00 92.50 99 GLU A O 1
ATOM 800 N N . GLU A 1 100 ? -0.237 6.209 12.169 1.00 94.50 100 GLU A N 1
ATOM 801 C CA . GLU A 1 100 ? -1.624 6.689 12.165 1.00 94.50 100 GLU A CA 1
ATOM 802 C C . GLU A 1 100 ? -2.300 6.412 10.815 1.00 94.50 100 GLU A C 1
ATOM 804 O O . GLU A 1 100 ? -3.417 5.897 10.764 1.00 94.50 100 GLU A O 1
ATOM 809 N N . THR A 1 101 ? -1.594 6.650 9.706 1.00 94.81 101 THR A N 1
ATOM 810 C CA . THR A 1 101 ? -2.106 6.347 8.361 1.00 94.81 101 THR A CA 1
ATOM 811 C C . THR A 1 101 ? -2.307 4.842 8.146 1.00 94.81 101 THR A C 1
ATOM 813 O O . THR A 1 101 ? -3.322 4.417 7.590 1.00 94.81 101 THR A O 1
ATOM 816 N N . LEU A 1 102 ? -1.375 4.011 8.616 1.00 93.12 102 LEU A N 1
ATOM 817 C CA . LEU A 1 102 ? -1.476 2.554 8.537 1.00 93.12 102 LEU A CA 1
ATOM 818 C C . LEU A 1 102 ? -2.596 2.008 9.424 1.00 93.12 102 LEU A C 1
ATOM 820 O O . LEU A 1 102 ? -3.253 1.048 9.026 1.00 93.12 102 LEU A O 1
ATOM 824 N N . ALA A 1 103 ? -2.863 2.629 10.575 1.00 92.69 103 ALA A N 1
ATOM 825 C CA . ALA A 1 103 ? -4.009 2.294 11.413 1.00 92.69 103 ALA A CA 1
ATOM 826 C C . ALA A 1 103 ? -5.334 2.588 10.690 1.00 92.69 103 ALA A C 1
ATOM 828 O O . ALA A 1 103 ? -6.215 1.731 10.666 1.00 92.69 103 ALA A O 1
ATOM 829 N N . LEU A 1 104 ? -5.445 3.732 10.001 1.00 94.38 104 LEU A N 1
ATOM 830 C CA . LEU A 1 104 ? -6.616 4.047 9.170 1.00 94.38 104 LEU A CA 1
ATOM 831 C C . LEU A 1 104 ? -6.815 3.023 8.041 1.00 94.38 104 LEU A C 1
ATOM 833 O O . LEU A 1 104 ? -7.936 2.580 7.785 1.00 94.38 104 LEU A O 1
ATOM 837 N N . HIS A 1 105 ? -5.733 2.614 7.370 1.00 94.50 105 HIS A N 1
ATOM 838 C CA . HIS A 1 105 ? -5.784 1.563 6.345 1.00 94.50 105 HIS A CA 1
ATOM 839 C C . HIS A 1 105 ? -6.205 0.214 6.940 1.00 94.50 105 HIS A C 1
ATOM 841 O O . HIS A 1 105 ? -7.038 -0.481 6.359 1.00 94.50 105 HIS A O 1
ATOM 847 N N . ALA A 1 106 ? -5.669 -0.150 8.106 1.00 91.75 106 ALA A N 1
ATOM 848 C CA . ALA A 1 106 ? -6.015 -1.377 8.816 1.00 91.75 106 ALA A CA 1
ATOM 849 C C . ALA A 1 106 ? -7.497 -1.412 9.219 1.00 91.75 106 ALA A C 1
ATOM 851 O O . ALA A 1 106 ? -8.172 -2.421 9.006 1.00 91.75 106 ALA A O 1
ATOM 852 N N . ASP A 1 107 ? -8.026 -0.303 9.732 1.00 92.31 107 ASP A N 1
ATOM 853 C CA . ASP A 1 107 ? -9.435 -0.180 10.096 1.00 92.31 107 ASP A CA 1
ATOM 854 C C . ASP A 1 107 ? -10.349 -0.249 8.868 1.00 92.31 107 ASP A C 1
ATOM 856 O O . ASP A 1 107 ? -11.392 -0.908 8.908 1.00 92.31 107 ASP A O 1
ATOM 860 N N . PHE A 1 108 ? -9.950 0.353 7.742 1.00 92.69 108 PHE A N 1
ATOM 861 C CA . PHE A 1 108 ? -10.671 0.196 6.477 1.00 92.69 108 PHE A CA 1
ATOM 862 C C . PHE A 1 108 ? -10.753 -1.280 6.062 1.00 92.69 108 PHE A C 1
ATOM 864 O O . PHE A 1 108 ? -11.826 -1.766 5.706 1.00 92.69 108 PHE A O 1
ATOM 871 N N . ILE A 1 109 ? -9.639 -2.011 6.140 1.00 90.94 109 ILE A N 1
ATOM 872 C CA . ILE A 1 109 ? -9.563 -3.435 5.782 1.00 90.94 109 ILE A CA 1
ATOM 873 C C . ILE A 1 109 ? -10.442 -4.278 6.700 1.00 90.94 109 ILE A C 1
ATOM 875 O O . ILE A 1 109 ? -11.201 -5.113 6.209 1.00 90.94 109 ILE A O 1
ATOM 879 N N . ARG A 1 110 ? -10.392 -4.043 8.016 1.00 89.00 110 ARG A N 1
ATOM 880 C CA . ARG A 1 110 ? -11.247 -4.754 8.973 1.00 89.00 110 ARG A CA 1
ATOM 881 C C . ARG A 1 110 ? -12.724 -4.586 8.615 1.00 89.00 110 ARG A C 1
ATOM 883 O O . ARG A 1 110 ? -13.452 -5.572 8.543 1.00 89.00 110 ARG A O 1
ATOM 890 N N . ASN A 1 111 ? -13.154 -3.364 8.312 1.00 88.50 111 ASN A N 1
ATOM 891 C CA . ASN A 1 111 ? -14.532 -3.116 7.888 1.00 88.50 111 ASN A CA 1
ATOM 892 C C . ASN A 1 111 ? -14.852 -3.781 6.538 1.00 88.50 111 ASN A C 1
ATOM 894 O O . ASN A 1 111 ? -15.906 -4.394 6.386 1.00 88.50 111 ASN A O 1
ATOM 898 N N . LEU A 1 112 ? -13.931 -3.743 5.571 1.00 86.25 112 LEU A N 1
ATOM 899 C CA . LEU A 1 112 ? -14.129 -4.374 4.264 1.00 86.25 112 LEU A CA 1
ATOM 900 C C . LEU A 1 112 ? -14.365 -5.893 4.368 1.00 86.25 112 LEU A C 1
ATOM 902 O O . LEU A 1 112 ? -15.229 -6.415 3.667 1.00 86.25 112 LEU A O 1
ATOM 906 N N . PHE A 1 113 ? -13.620 -6.596 5.228 1.00 80.00 113 PHE A N 1
ATOM 907 C CA . PHE A 1 113 ? -13.716 -8.055 5.362 1.00 80.00 113 PHE A CA 1
ATOM 908 C C . PHE A 1 113 ? -14.793 -8.530 6.350 1.00 80.00 113 PHE A C 1
ATOM 910 O O . PHE A 1 113 ? -15.360 -9.599 6.134 1.00 80.00 113 PHE A O 1
ATOM 917 N N . PHE A 1 114 ? -15.112 -7.759 7.397 1.00 72.50 114 PHE A N 1
ATOM 918 C CA . PHE A 1 114 ? -15.979 -8.223 8.495 1.00 72.50 114 PHE A CA 1
ATOM 919 C C . PHE A 1 114 ? -17.287 -7.448 8.666 1.00 72.50 114 PHE A C 1
ATOM 921 O O . PHE A 1 114 ? -18.106 -7.824 9.500 1.00 72.50 114 PHE A O 1
ATOM 928 N N . SER A 1 115 ? -17.548 -6.404 7.875 1.00 63.34 115 SER A N 1
ATOM 929 C CA . SER A 1 115 ? -18.864 -5.743 7.872 1.00 63.34 115 SER A CA 1
ATOM 930 C C . SER A 1 115 ? -19.895 -6.419 6.957 1.00 63.34 115 SER A C 1
ATOM 932 O O . SER A 1 115 ? -21.030 -5.950 6.871 1.00 63.34 115 SER A O 1
ATOM 934 N N . ALA A 1 116 ? -19.548 -7.519 6.279 1.00 51.34 116 ALA A N 1
ATOM 935 C CA . ALA A 1 116 ? -20.524 -8.290 5.517 1.00 51.34 116 ALA A CA 1
ATOM 936 C C . ALA A 1 116 ? -21.437 -9.077 6.481 1.00 51.34 116 ALA A C 1
ATOM 938 O O . ALA A 1 116 ? -20.931 -9.886 7.262 1.00 51.34 116 ALA A O 1
ATOM 939 N N . PRO A 1 117 ? -22.773 -8.892 6.447 1.00 50.12 117 PRO A N 1
ATOM 940 C CA . PRO A 1 117 ? -23.671 -9.751 7.204 1.00 50.12 117 PRO A CA 1
ATOM 941 C C . PRO A 1 117 ? -23.477 -11.192 6.732 1.00 50.12 117 PRO A C 1
ATOM 943 O O . PRO A 1 117 ? -23.489 -11.470 5.531 1.00 50.12 117 PRO A O 1
ATOM 946 N N . THR A 1 118 ? -23.294 -12.106 7.682 1.00 52.84 118 THR A N 1
ATOM 947 C CA . THR A 1 118 ? -23.307 -13.545 7.429 1.00 52.84 118 THR A CA 1
ATOM 948 C C . THR A 1 118 ? -24.608 -13.860 6.698 1.00 52.84 118 THR A C 1
ATOM 950 O O . THR A 1 118 ? -25.694 -13.703 7.260 1.00 52.84 118 THR A O 1
ATOM 953 N N . LEU A 1 119 ? -24.521 -14.235 5.417 1.00 50.69 119 LEU A N 1
ATOM 954 C CA . LEU A 1 119 ? -25.694 -14.706 4.690 1.00 50.69 119 LEU A CA 1
ATOM 955 C C . LEU A 1 119 ? -26.263 -15.891 5.482 1.00 50.69 119 LEU A C 1
ATOM 957 O O . LEU A 1 119 ? -25.489 -16.786 5.835 1.00 50.69 119 LEU A O 1
ATOM 961 N N . PRO A 1 120 ? -27.571 -15.908 5.799 1.00 50.19 120 PRO A N 1
ATOM 962 C CA . PRO A 1 120 ? -28.159 -17.042 6.485 1.00 50.19 120 PRO A CA 1
ATOM 963 C C . PRO A 1 120 ? -27.874 -18.298 5.663 1.00 50.19 120 PRO A C 1
ATOM 965 O O . PRO A 1 120 ? -28.175 -18.357 4.469 1.00 50.19 120 PRO A O 1
ATOM 968 N N . THR A 1 121 ? -27.247 -19.281 6.304 1.00 53.41 121 THR A N 1
ATOM 969 C CA . THR A 1 121 ? -27.043 -20.609 5.737 1.00 53.41 121 THR A CA 1
ATOM 970 C C . THR A 1 121 ? -28.404 -21.141 5.301 1.00 53.41 121 THR A C 1
ATOM 972 O O . THR A 1 121 ? -29.320 -21.252 6.117 1.00 53.41 121 THR A O 1
ATOM 975 N N . GLN A 1 122 ? -28.575 -21.420 4.004 1.00 42.66 122 GLN A N 1
ATOM 976 C CA . GLN A 1 122 ? -29.786 -22.102 3.561 1.00 42.66 122 GLN A CA 1
ATOM 977 C C . GLN A 1 122 ? -29.830 -23.475 4.245 1.00 42.66 122 GLN A C 1
ATOM 979 O O . GLN A 1 122 ? -28.860 -24.228 4.120 1.00 42.66 122 GLN A O 1
ATOM 984 N N . PRO A 1 123 ? -30.905 -23.806 4.979 1.00 54.72 123 PRO A N 1
ATOM 985 C CA . PRO A 1 123 ? -31.079 -25.155 5.480 1.00 54.72 123 PRO A CA 1
ATOM 986 C C . PRO A 1 123 ? -31.243 -26.106 4.290 1.00 54.72 123 PRO A C 1
ATOM 988 O O . PRO A 1 123 ? -31.982 -25.814 3.347 1.00 54.72 123 PRO A O 1
ATOM 991 N N . SER A 1 124 ? -30.498 -27.207 4.350 1.00 61.06 124 SER A N 1
ATOM 992 C CA . SER A 1 124 ? -30.594 -28.378 3.473 1.00 61.06 124 SER A CA 1
ATOM 993 C C . SER A 1 124 ? -31.943 -29.077 3.575 1.00 61.06 124 SER A C 1
ATOM 995 O O . SER A 1 124 ? -32.428 -29.184 4.726 1.00 61.06 124 SER A O 1
#

pLDDT: mean 87.32, std 12.0, range [42.66, 96.81]

Foldseek 3Di:
DDFDKDKDKDKALDCVVPDDPVVVCVVVVKDKDKDKDWQDLDPPDTFIWIKIWIWDQDPVRDIDTKIKTKGKDDPDPVRRSNSMIMIMMMMGGDDDDNVVVVVVVSVVVSCVVPVDPDDPDDDD

Sequence (124 aa):
SGEYIWLSMIGGRSSQPFHAPDICYDADGWQYNLGSYPIALDEEHSLFGLWLEANKTTENGETLEHVVFYFYLFPNETRKLSDGIVLFKLTSGRHGTVEETLALHADFIRNLFFSAPTLPTQPS

Radius of gyration: 16.82 Å; chains: 1; bounding box: 44×51×32 Å